Protein AF-A0A7K2PA03-F1 (afdb_monomer_lite)

pLDDT: mean 88.47, std 11.34, range [40.16, 98.31]

Secondary structure (DSSP, 8-state):
--HHHHHHHHHHHHHHHHTT-GGGS--PPPPP-HHHHHHHHHT--TTSHHHHHHHHHHHHHHHHT--HHHHHT--GGG-EEETTEEE-----PPPPP---

Sequence (100 aa):
NMRGARAVLNAYKDRLAVDKEAAAQARQATAALPPQIRAMLAGVDRSTLAGKRNAALILLGFATAARVSELVALDVATVQEAEHGYDVTLYRKKVRKHTP

Foldseek 3Di:
DCPVVVVVVVVVLVVCVVVVPPVNDDDDDDDDDPVNLVVVLVPADPVDPVSVVVNCCSVVCNVVVDDPVQSVVWDPVPWDADPVGIDTDRDDDDDDPPDD

Radius of gyration: 18.67 Å; chains: 1; bounding box: 45×39×47 Å

Structure (mmCIF, N/CA/C/O backbone):
data_AF-A0A7K2PA03-F1
#
_entry.id   AF-A0A7K2PA03-F1
#
loop_
_atom_site.group_PDB
_atom_site.id
_atom_site.type_symbol
_atom_site.label_atom_id
_atom_site.label_alt_id
_atom_site.label_comp_id
_atom_site.label_asym_id
_atom_site.label_entity_id
_atom_site.label_seq_id
_atom_site.pdbx_PDB_ins_code
_atom_site.Cartn_x
_atom_site.Cartn_y
_atom_site.Cartn_z
_atom_site.occupancy
_atom_site.B_iso_or_equiv
_atom_site.auth_seq_id
_atom_site.auth_comp_id
_atom_site.auth_asym_id
_atom_site.auth_atom_id
_atom_site.pdbx_PDB_model_num
ATOM 1 N N . ASN A 1 1 ? 7.887 -26.312 -16.669 1.00 59.59 1 ASN A N 1
ATOM 2 C CA . ASN A 1 1 ? 9.266 -25.859 -16.370 1.00 59.59 1 ASN A CA 1
ATOM 3 C C . ASN A 1 1 ? 9.427 -24.392 -16.800 1.00 59.59 1 ASN A C 1
ATOM 5 O O . ASN A 1 1 ? 9.802 -24.124 -17.930 1.00 59.59 1 ASN A O 1
ATOM 9 N N . MET A 1 2 ? 9.072 -23.430 -15.935 1.00 68.44 2 MET A N 1
ATOM 10 C CA . MET A 1 2 ? 9.005 -21.983 -16.262 1.00 68.44 2 MET A CA 1
ATOM 11 C C . MET A 1 2 ? 10.369 -21.267 -16.261 1.00 68.44 2 MET A C 1
ATOM 13 O O . MET A 1 2 ? 10.452 -20.090 -16.612 1.00 68.44 2 MET A O 1
ATOM 17 N N . ARG A 1 3 ? 11.444 -21.954 -15.847 1.00 78.00 3 ARG A N 1
ATOM 18 C CA . ARG A 1 3 ? 12.777 -21.348 -15.705 1.00 78.00 3 ARG A CA 1
ATOM 19 C C . ARG A 1 3 ? 13.389 -20.979 -17.059 1.00 78.00 3 ARG A C 1
ATOM 21 O O . ARG A 1 3 ? 13.933 -19.888 -17.175 1.00 78.00 3 ARG A O 1
ATOM 28 N N . GLY A 1 4 ? 13.223 -21.827 -18.079 1.00 87.81 4 GLY A N 1
ATOM 29 C CA . GLY A 1 4 ? 13.718 -21.557 -19.437 1.00 87.81 4 GLY A CA 1
ATOM 30 C C . GLY A 1 4 ? 13.058 -20.331 -20.076 1.00 87.81 4 GLY A C 1
ATOM 31 O O . GLY A 1 4 ? 13.748 -19.424 -20.525 1.00 87.81 4 GLY A O 1
ATOM 32 N N . ALA A 1 5 ? 11.725 -20.240 -20.019 1.00 89.88 5 ALA A N 1
ATOM 33 C CA . ALA A 1 5 ? 10.989 -19.092 -20.559 1.00 89.88 5 ALA A CA 1
ATOM 34 C C . ALA A 1 5 ? 11.366 -17.771 -19.862 1.00 89.88 5 ALA A C 1
ATOM 36 O O . ALA A 1 5 ? 11.562 -16.747 -20.513 1.00 89.88 5 ALA A O 1
ATOM 37 N N . ARG A 1 6 ? 11.524 -17.792 -18.531 1.00 88.94 6 ARG A N 1
ATOM 38 C CA . ARG A 1 6 ? 11.951 -16.612 -17.762 1.00 88.94 6 ARG A CA 1
ATOM 39 C C . ARG A 1 6 ? 13.377 -16.180 -18.119 1.00 88.94 6 ARG A C 1
ATOM 41 O O . ARG A 1 6 ? 13.628 -14.983 -18.199 1.00 88.94 6 ARG A O 1
ATOM 48 N N . ALA A 1 7 ? 14.282 -17.135 -18.347 1.00 91.62 7 ALA A N 1
ATOM 49 C CA . ALA A 1 7 ? 15.656 -16.851 -18.755 1.00 91.62 7 ALA A CA 1
ATOM 50 C C . ALA A 1 7 ? 15.704 -16.138 -20.115 1.00 91.62 7 ALA A C 1
ATOM 52 O O . ALA A 1 7 ? 16.383 -15.123 -20.237 1.00 91.62 7 ALA A O 1
ATOM 53 N N . VAL A 1 8 ? 14.912 -16.598 -21.092 1.00 94.50 8 VAL A N 1
ATOM 54 C CA . VAL A 1 8 ? 14.795 -15.945 -22.409 1.00 94.50 8 VAL A CA 1
ATOM 55 C C . VAL A 1 8 ? 14.276 -14.510 -22.276 1.00 94.50 8 VAL A C 1
ATOM 57 O O . VAL A 1 8 ? 14.855 -13.593 -22.853 1.00 94.50 8 VAL A O 1
ATOM 60 N N . LEU A 1 9 ? 13.226 -14.289 -21.476 1.00 92.94 9 LEU A N 1
ATOM 61 C CA . LEU A 1 9 ? 12.673 -12.946 -21.256 1.00 92.94 9 LEU A CA 1
ATOM 62 C C . LEU A 1 9 ? 13.658 -11.999 -20.560 1.00 92.94 9 LEU A C 1
ATOM 64 O O . LEU A 1 9 ? 13.679 -10.812 -20.877 1.00 92.94 9 LEU A O 1
ATOM 68 N N . ASN A 1 10 ? 14.451 -12.499 -19.611 1.00 91.06 10 ASN A N 1
ATOM 69 C CA . ASN A 1 10 ? 15.471 -11.695 -18.940 1.00 91.06 10 ASN A CA 1
ATOM 70 C C . ASN A 1 10 ? 16.602 -11.329 -19.908 1.00 91.06 10 ASN A C 1
ATOM 72 O O . ASN A 1 10 ? 16.878 -10.148 -20.063 1.00 91.06 10 ASN A O 1
ATOM 76 N N . ALA A 1 11 ? 17.150 -12.302 -20.643 1.00 91.81 11 ALA A N 1
ATOM 77 C CA . ALA A 1 11 ? 18.195 -12.052 -21.637 1.00 91.81 11 ALA A CA 1
ATOM 78 C C . ALA A 1 11 ? 17.740 -11.070 -22.732 1.00 91.81 11 ALA A C 1
ATOM 80 O O . ALA A 1 11 ? 18.515 -10.232 -23.186 1.00 91.81 11 ALA A O 1
ATOM 81 N N . TYR A 1 12 ? 16.468 -11.143 -23.139 1.00 93.44 12 TYR A N 1
ATOM 82 C CA . TYR A 1 12 ? 15.883 -10.172 -24.061 1.00 93.44 12 TYR A CA 1
ATOM 83 C C . TYR A 1 12 ? 15.845 -8.760 -23.459 1.00 93.44 12 TYR A C 1
ATOM 85 O O . TYR A 1 12 ? 16.289 -7.816 -24.102 1.00 93.44 12 TYR A O 1
ATOM 93 N N . LYS A 1 13 ? 15.378 -8.605 -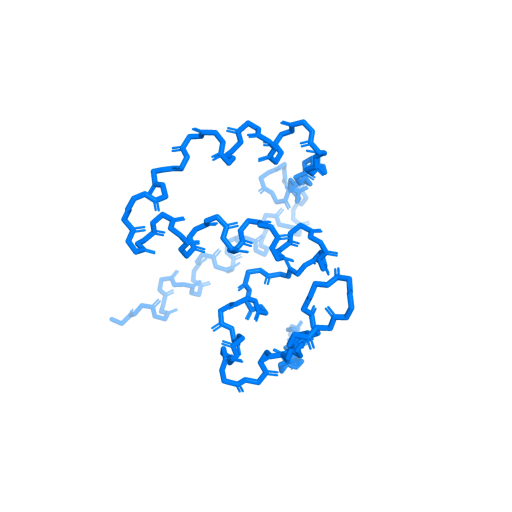22.213 1.00 88.94 13 LYS A N 1
ATOM 94 C CA . LYS A 1 13 ? 15.389 -7.306 -21.518 1.00 88.94 13 LYS A CA 1
ATOM 95 C C . LYS A 1 13 ? 16.799 -6.749 -21.333 1.00 88.94 13 LYS A C 1
ATOM 97 O O . LYS A 1 13 ? 16.983 -5.546 -21.489 1.00 88.94 13 LYS A O 1
ATOM 102 N N . ASP A 1 14 ? 17.766 -7.609 -21.025 1.00 91.19 14 ASP A N 1
ATOM 103 C CA . ASP A 1 14 ? 19.167 -7.217 -20.869 1.00 91.19 14 ASP A CA 1
ATOM 104 C C . ASP A 1 14 ? 19.731 -6.696 -22.195 1.00 91.19 14 ASP A C 1
ATOM 106 O O . ASP A 1 14 ? 20.368 -5.645 -22.216 1.00 91.19 14 ASP A O 1
ATOM 110 N N . ARG A 1 15 ? 19.413 -7.361 -23.315 1.00 94.06 15 ARG A N 1
ATOM 111 C CA . ARG A 1 15 ? 19.767 -6.883 -24.659 1.00 94.06 15 ARG A CA 1
ATOM 112 C C . ARG A 1 15 ? 19.171 -5.506 -24.947 1.00 94.06 15 ARG A C 1
ATOM 114 O O . ARG A 1 15 ? 19.918 -4.593 -25.272 1.00 94.06 15 ARG A O 1
ATOM 121 N N . LEU A 1 16 ? 17.862 -5.334 -24.741 1.00 93.56 16 LEU A N 1
ATOM 122 C CA . LEU A 1 16 ? 17.197 -4.038 -24.932 1.00 93.56 16 LEU A CA 1
ATOM 123 C C . LEU A 1 16 ? 17.861 -2.923 -24.103 1.00 93.56 16 LEU A C 1
ATOM 125 O O . LEU A 1 16 ? 17.921 -1.775 -24.540 1.00 93.56 16 LEU A O 1
ATOM 129 N N . ALA A 1 17 ? 18.348 -3.247 -22.900 1.00 88.50 17 ALA A N 1
ATOM 130 C CA . ALA A 1 17 ? 19.032 -2.295 -22.031 1.00 88.50 17 ALA A CA 1
ATOM 131 C C . ALA A 1 17 ? 20.441 -1.936 -22.530 1.00 88.50 17 ALA A C 1
ATOM 133 O O . ALA A 1 17 ? 20.814 -0.762 -22.473 1.00 88.50 17 ALA A O 1
ATOM 134 N N . VAL A 1 18 ? 21.206 -2.914 -23.034 1.00 92.19 18 VAL A N 1
ATOM 135 C CA . VAL A 1 18 ? 22.526 -2.693 -23.659 1.00 92.19 18 VAL A CA 1
ATOM 136 C C . VAL A 1 18 ? 22.393 -1.834 -24.915 1.00 92.19 18 VAL A C 1
ATOM 138 O O . VAL A 1 18 ? 23.129 -0.859 -25.070 1.00 92.19 18 VAL A O 1
ATOM 141 N N . ASP A 1 19 ? 21.395 -2.139 -25.741 1.00 94.69 19 ASP A N 1
ATOM 142 C CA . ASP A 1 19 ? 21.115 -1.447 -27.002 1.00 94.69 19 ASP A CA 1
ATOM 143 C C . ASP A 1 19 ? 20.424 -0.084 -26.785 1.00 94.69 19 ASP A C 1
ATOM 145 O O . ASP A 1 19 ? 20.184 0.663 -27.733 1.00 94.69 19 ASP A O 1
ATOM 149 N N . LYS A 1 20 ? 20.145 0.277 -25.520 1.00 89.06 20 LYS A N 1
ATOM 150 C CA . LYS A 1 20 ? 19.482 1.523 -25.092 1.00 89.06 20 LYS A CA 1
ATOM 151 C C . LYS A 1 20 ? 18.146 1.761 -25.797 1.00 89.06 20 LYS A C 1
ATOM 153 O O . LYS A 1 20 ? 17.765 2.902 -26.065 1.00 89.06 20 LYS A O 1
ATOM 158 N N . GLU A 1 21 ? 17.415 0.687 -26.070 1.00 93.12 21 GLU A N 1
ATOM 159 C CA . GLU A 1 21 ? 16.106 0.780 -26.696 1.00 93.12 21 GLU A CA 1
ATOM 160 C C . GLU A 1 21 ? 15.090 1.445 -25.760 1.00 93.12 21 GLU A C 1
ATOM 162 O O . GLU A 1 21 ? 15.089 1.230 -24.545 1.00 93.12 21 GLU A O 1
ATOM 167 N N . ALA A 1 22 ? 14.148 2.203 -26.329 1.00 87.50 22 ALA A N 1
ATOM 168 C CA . ALA A 1 22 ? 13.092 2.868 -25.561 1.00 87.50 22 ALA A CA 1
ATOM 169 C C 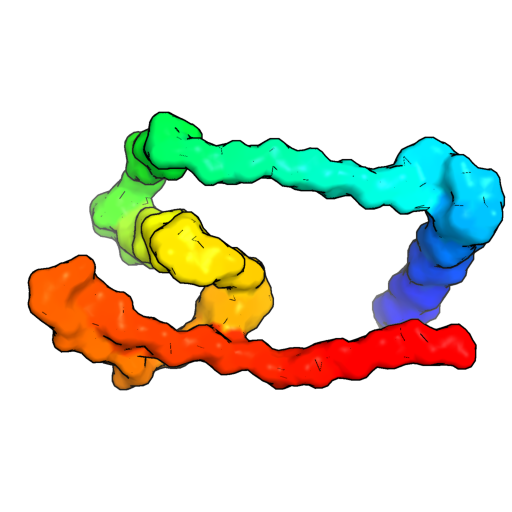. ALA A 1 22 ? 12.274 1.884 -24.698 1.00 87.50 22 ALA A C 1
ATOM 171 O O . ALA A 1 22 ? 11.806 2.233 -23.615 1.00 87.50 22 ALA A O 1
ATOM 172 N N . ALA A 1 23 ? 12.143 0.628 -25.139 1.00 86.81 23 ALA A N 1
ATOM 173 C CA . ALA A 1 23 ? 11.470 -0.435 -24.396 1.00 86.81 23 ALA A CA 1
ATOM 174 C C . ALA A 1 23 ? 12.181 -0.827 -23.082 1.00 86.81 23 ALA A C 1
ATOM 176 O O . ALA A 1 23 ? 11.528 -1.357 -22.179 1.00 86.81 23 ALA A O 1
ATOM 177 N N . ALA A 1 24 ? 13.485 -0.559 -22.953 1.00 86.50 24 ALA A N 1
ATOM 178 C CA . ALA A 1 24 ? 14.255 -0.781 -21.728 1.00 86.50 24 ALA A CA 1
ATOM 179 C C . ALA A 1 24 ? 14.245 0.420 -20.773 1.00 86.50 24 ALA A C 1
ATOM 181 O O . ALA A 1 24 ? 14.715 0.308 -19.637 1.00 86.50 24 ALA A O 1
ATOM 182 N N . GLN A 1 25 ? 13.703 1.566 -21.195 1.00 84.12 25 GLN A N 1
ATOM 183 C CA . GLN A 1 25 ? 13.645 2.744 -20.345 1.00 84.12 25 GLN A CA 1
ATOM 184 C C . GLN A 1 25 ? 12.709 2.490 -19.157 1.00 84.12 25 GLN A C 1
ATOM 186 O O . GLN A 1 25 ? 11.521 2.190 -19.309 1.00 84.12 25 GLN A O 1
ATOM 191 N N . ALA A 1 26 ? 13.251 2.617 -17.945 1.00 81.50 26 ALA A N 1
ATOM 192 C CA . ALA A 1 26 ? 12.470 2.473 -16.730 1.00 81.50 26 ALA A CA 1
ATOM 193 C C . ALA A 1 26 ? 11.384 3.557 -16.683 1.00 81.50 26 ALA A C 1
ATOM 195 O O . ALA A 1 26 ? 11.679 4.751 -16.611 1.00 81.50 26 ALA A O 1
ATOM 196 N N . ARG A 1 27 ? 10.114 3.140 -16.698 1.00 82.44 27 ARG A N 1
ATOM 197 C CA . ARG A 1 27 ? 8.991 4.051 -16.468 1.00 82.44 27 ARG A CA 1
ATOM 198 C C . ARG A 1 27 ? 8.943 4.395 -14.987 1.00 82.44 27 ARG A C 1
ATOM 200 O O . ARG A 1 27 ? 8.622 3.540 -14.162 1.00 82.44 27 ARG A O 1
ATOM 207 N N . GLN A 1 28 ? 9.271 5.638 -14.654 1.00 79.62 28 GLN A N 1
ATOM 208 C CA . GLN A 1 28 ? 9.051 6.147 -13.308 1.00 79.62 28 GLN A CA 1
ATOM 209 C C . GLN A 1 28 ? 7.554 6.366 -13.111 1.00 79.62 28 GLN A C 1
ATOM 211 O O . GLN A 1 28 ? 6.929 7.139 -13.835 1.00 79.62 28 GLN A O 1
ATOM 216 N N . ALA A 1 29 ? 6.975 5.653 -12.148 1.00 82.38 29 ALA A N 1
ATOM 217 C CA . ALA A 1 29 ? 5.616 5.935 -11.722 1.00 82.38 29 ALA A CA 1
ATOM 218 C C . ALA A 1 29 ? 5.570 7.334 -11.098 1.00 82.38 29 ALA A C 1
ATOM 220 O O . ALA A 1 29 ? 6.455 7.704 -10.324 1.00 82.38 29 ALA A O 1
ATOM 221 N N . THR A 1 30 ? 4.536 8.104 -11.425 1.00 87.94 30 THR A N 1
ATOM 222 C CA . THR A 1 30 ? 4.268 9.373 -10.748 1.00 87.94 30 THR A CA 1
ATOM 223 C C . THR A 1 30 ? 4.005 9.111 -9.268 1.00 87.94 30 THR A C 1
ATOM 225 O O . THR A 1 30 ? 3.373 8.115 -8.911 1.00 87.94 30 THR A O 1
ATOM 228 N N . ALA A 1 31 ? 4.493 10.001 -8.403 1.00 87.56 31 ALA A N 1
ATOM 229 C CA . ALA A 1 31 ? 4.250 9.900 -6.972 1.00 87.56 31 ALA A CA 1
ATOM 230 C C . ALA A 1 31 ? 2.743 9.930 -6.675 1.00 87.56 31 ALA A C 1
ATOM 232 O O . ALA A 1 31 ? 2.011 10.760 -7.220 1.00 87.56 31 ALA A O 1
ATOM 233 N N . ALA A 1 32 ? 2.299 9.037 -5.789 1.00 89.94 32 ALA A N 1
ATOM 234 C CA . ALA A 1 32 ? 0.943 9.080 -5.274 1.00 89.94 32 ALA A CA 1
ATOM 235 C C . ALA A 1 32 ? 0.793 10.279 -4.324 1.00 89.94 32 ALA A C 1
ATOM 237 O O . ALA A 1 32 ? 1.613 10.465 -3.429 1.00 89.94 32 ALA A O 1
ATOM 238 N N . LEU A 1 33 ? -0.249 11.086 -4.507 1.00 95.50 33 LEU A N 1
ATOM 239 C CA . LEU A 1 33 ? -0.555 12.252 -3.673 1.00 95.50 33 LEU A CA 1
ATOM 240 C C . LEU A 1 33 ? -1.792 11.995 -2.798 1.00 95.50 33 LEU A C 1
ATOM 242 O O . LEU A 1 33 ? -2.660 11.209 -3.191 1.00 95.50 33 LEU A O 1
ATOM 246 N N . PRO A 1 34 ? -1.964 12.708 -1.665 1.00 96.50 34 PRO A N 1
ATOM 247 C CA . PRO A 1 34 ? -3.121 12.521 -0.786 1.00 96.50 34 PRO A CA 1
ATOM 248 C C . PRO A 1 34 ? -4.498 12.538 -1.484 1.00 96.50 34 PRO A C 1
ATOM 250 O O . PRO A 1 34 ? -5.343 11.719 -1.118 1.00 96.50 34 PRO A O 1
ATOM 253 N N . PRO A 1 35 ? -4.767 13.386 -2.504 1.00 97.56 35 PRO A N 1
ATOM 254 C CA . PRO A 1 35 ? -6.029 13.326 -3.248 1.00 97.56 35 PRO A CA 1
ATOM 255 C C . PRO A 1 35 ? -6.252 11.995 -3.979 1.00 97.56 35 PRO A C 1
ATOM 257 O O . PRO A 1 35 ? -7.369 11.484 -3.994 1.00 97.56 35 PRO A O 1
ATOM 260 N N . GLN A 1 36 ? -5.196 11.404 -4.540 1.00 96.38 36 GLN A N 1
ATOM 261 C CA . GLN A 1 36 ? -5.276 10.122 -5.245 1.00 96.38 36 GLN A CA 1
ATOM 262 C C . GLN A 1 36 ? -5.523 8.978 -4.260 1.00 96.38 36 GLN A C 1
ATOM 264 O O . GLN A 1 36 ? -6.350 8.113 -4.530 1.00 96.38 36 GLN A O 1
ATOM 269 N N . ILE A 1 37 ? -4.887 9.014 -3.085 1.00 97.25 37 ILE A N 1
ATOM 270 C CA . ILE A 1 37 ? -5.143 8.042 -2.012 1.00 97.25 37 ILE A CA 1
ATOM 271 C C . ILE A 1 37 ? -6.599 8.117 -1.549 1.00 97.25 37 ILE A C 1
ATOM 273 O O . ILE A 1 37 ? -7.263 7.088 -1.436 1.00 97.25 37 ILE A O 1
ATOM 277 N N . ARG A 1 38 ? -7.136 9.328 -1.350 1.00 97.88 38 ARG A N 1
ATOM 278 C CA . ARG A 1 38 ? -8.557 9.521 -1.019 1.00 97.88 38 ARG A CA 1
ATOM 279 C C . ARG A 1 38 ? -9.482 8.954 -2.098 1.00 97.88 38 ARG A C 1
ATOM 281 O O . ARG A 1 38 ? -10.435 8.261 -1.755 1.00 97.88 38 ARG A O 1
ATOM 288 N N . ALA A 1 39 ? -9.179 9.188 -3.375 1.00 97.50 39 ALA A N 1
ATOM 289 C CA . ALA A 1 39 ? -9.956 8.643 -4.489 1.00 97.50 39 ALA A CA 1
ATOM 290 C C . ALA A 1 39 ? -9.920 7.104 -4.534 1.00 97.50 39 ALA A C 1
ATOM 292 O O . ALA A 1 39 ? -10.965 6.474 -4.674 1.00 97.50 39 ALA A O 1
ATOM 293 N N . MET A 1 40 ? -8.746 6.488 -4.340 1.00 96.94 40 MET A N 1
ATOM 294 C CA . MET A 1 40 ? -8.619 5.025 -4.254 1.00 96.94 40 MET A CA 1
ATOM 295 C C . MET A 1 40 ? -9.468 4.467 -3.111 1.00 96.94 40 MET A C 1
ATOM 297 O O . MET A 1 40 ? -10.209 3.507 -3.291 1.00 96.94 40 MET A O 1
ATOM 301 N N . LEU A 1 41 ? -9.388 5.097 -1.940 1.00 98.12 41 LEU A N 1
ATOM 302 C CA . LEU A 1 41 ? -10.102 4.683 -0.739 1.00 98.12 41 LEU A CA 1
ATOM 303 C C . LEU A 1 41 ? -11.624 4.823 -0.846 1.00 98.12 41 LEU A C 1
ATOM 305 O O . LEU A 1 41 ? -12.324 4.033 -0.216 1.00 98.12 41 LEU A O 1
ATOM 309 N N . ALA A 1 42 ? -12.122 5.792 -1.617 1.00 98.00 42 ALA A N 1
ATOM 310 C CA . ALA A 1 42 ? -13.551 5.972 -1.874 1.00 98.00 42 ALA A CA 1
ATOM 311 C C . ALA A 1 42 ? -14.153 4.822 -2.702 1.00 98.00 42 ALA A C 1
ATOM 313 O O . ALA A 1 42 ? -15.330 4.514 -2.550 1.00 98.00 42 ALA A O 1
ATOM 314 N N . GLY A 1 43 ? -13.347 4.161 -3.540 1.00 97.19 43 GLY A N 1
ATOM 315 C CA . GLY A 1 43 ? -13.773 3.009 -4.341 1.00 97.19 43 GLY A CA 1
ATOM 316 C C . GLY A 1 43 ? -13.699 1.658 -3.620 1.00 97.19 43 GLY A C 1
ATOM 317 O O . GLY A 1 43 ? -14.026 0.634 -4.217 1.00 97.19 43 GLY A O 1
ATOM 318 N N . VAL A 1 44 ? -13.240 1.615 -2.365 1.00 98.19 44 VAL A N 1
ATOM 319 C CA . VAL A 1 44 ? -13.075 0.364 -1.610 1.00 98.19 44 VAL A CA 1
ATOM 320 C C . VAL A 1 44 ? -14.311 0.090 -0.754 1.00 98.19 44 VAL A C 1
ATOM 322 O O . VAL A 1 44 ? -14.580 0.821 0.197 1.00 98.19 44 VAL A O 1
ATOM 325 N N . ASP A 1 45 ? -15.009 -1.018 -1.017 1.00 97.81 45 ASP A N 1
ATOM 326 C CA . ASP A 1 45 ? -16.101 -1.493 -0.158 1.00 97.81 45 ASP A CA 1
ATOM 327 C C . ASP A 1 45 ? -15.570 -2.079 1.162 1.00 97.81 45 ASP A C 1
ATOM 329 O O . ASP A 1 45 ? -15.197 -3.252 1.259 1.00 97.81 45 ASP A O 1
ATOM 333 N N . ARG A 1 46 ? -15.570 -1.252 2.210 1.00 98.00 46 ARG A N 1
ATOM 334 C CA . ARG A 1 46 ? -15.093 -1.608 3.557 1.00 98.00 46 ARG A CA 1
ATOM 335 C C . ARG A 1 46 ? -16.097 -2.412 4.386 1.00 98.00 46 ARG A C 1
ATOM 337 O O . ARG A 1 46 ? -15.787 -2.724 5.538 1.00 98.00 46 ARG A O 1
ATOM 344 N N . SER A 1 47 ? -17.266 -2.760 3.848 1.00 97.94 47 SER A N 1
ATOM 345 C C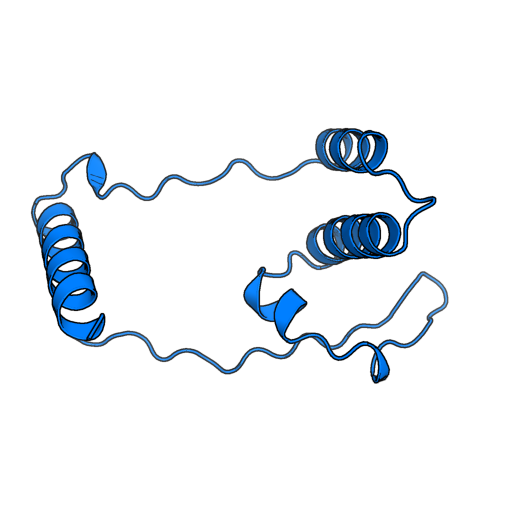A . SER A 1 47 ? -18.168 -3.713 4.505 1.00 97.94 47 SER A CA 1
ATOM 346 C C . SER A 1 47 ? -17.589 -5.137 4.465 1.00 97.94 47 SER A C 1
ATOM 348 O O . SER A 1 47 ? -17.768 -5.915 5.402 1.00 97.94 47 SER A O 1
ATOM 350 N N . THR A 1 48 ? -16.794 -5.447 3.434 1.00 98.31 48 THR A N 1
ATOM 351 C CA . THR A 1 48 ? -16.125 -6.742 3.261 1.00 98.31 48 THR A CA 1
ATOM 352 C C . THR A 1 48 ? -14.772 -6.803 3.972 1.00 98.31 48 THR A C 1
ATOM 354 O O . THR A 1 48 ? -14.052 -5.808 4.098 1.00 98.31 48 THR A O 1
ATOM 357 N N . LEU A 1 49 ? -14.357 -8.008 4.376 1.00 97.94 49 LEU A N 1
ATOM 358 C CA . LEU A 1 49 ? -13.018 -8.231 4.934 1.00 97.94 49 LEU A CA 1
ATOM 359 C C . LEU A 1 49 ? -11.911 -7.870 3.928 1.00 97.94 49 LEU A C 1
ATOM 361 O O . LEU A 1 49 ? -10.917 -7.236 4.286 1.00 97.94 49 LEU A O 1
ATOM 365 N N . ALA A 1 50 ? -12.102 -8.228 2.655 1.00 97.56 50 ALA A N 1
ATOM 366 C CA . ALA A 1 50 ? -11.156 -7.919 1.587 1.00 97.56 50 ALA A CA 1
ATOM 367 C C . ALA A 1 50 ? -10.990 -6.406 1.390 1.00 97.56 50 ALA A C 1
ATOM 369 O O . ALA A 1 50 ? -9.865 -5.930 1.232 1.00 97.56 50 ALA A O 1
ATOM 370 N N . GLY A 1 51 ? -12.079 -5.641 1.448 1.00 98.12 51 GLY A N 1
ATOM 371 C CA . GLY A 1 51 ? -12.014 -4.190 1.340 1.00 98.12 51 GLY A CA 1
ATOM 372 C C . GLY A 1 51 ? -11.352 -3.531 2.545 1.00 98.12 51 GLY A C 1
ATOM 373 O O . GLY A 1 51 ? -10.503 -2.662 2.356 1.00 98.12 51 GLY A O 1
ATOM 374 N N . LYS A 1 52 ? -11.627 -3.991 3.774 1.00 97.62 52 LYS A N 1
ATOM 375 C CA . LYS A 1 52 ? -10.898 -3.521 4.972 1.00 97.62 52 LYS A CA 1
ATOM 376 C C . LYS A 1 52 ? -9.390 -3.742 4.833 1.00 97.62 52 LYS A C 1
ATOM 378 O O . LYS A 1 52 ? -8.617 -2.807 5.030 1.00 97.62 52 LYS A O 1
ATOM 383 N N . ARG A 1 53 ? -8.976 -4.938 4.395 1.00 95.81 53 ARG A N 1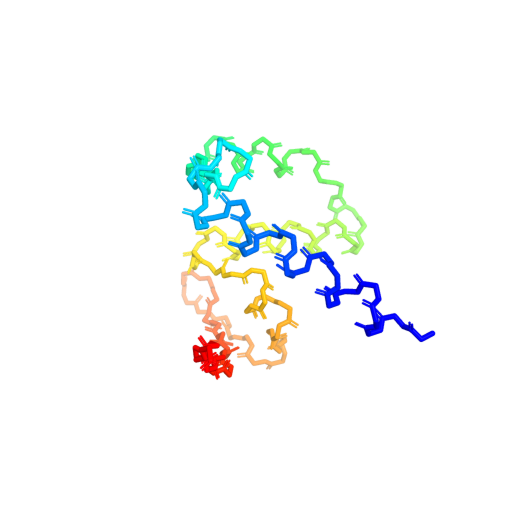
ATOM 384 C CA . ARG A 1 53 ? -7.567 -5.248 4.101 1.00 95.81 53 ARG A CA 1
ATOM 385 C C . ARG A 1 53 ? -6.994 -4.319 3.029 1.00 95.81 53 ARG A C 1
ATOM 387 O O . ARG A 1 53 ? -5.911 -3.780 3.213 1.00 95.81 53 ARG A O 1
ATOM 394 N N . ASN A 1 54 ? -7.693 -4.127 1.912 1.00 97.25 54 ASN A N 1
ATOM 395 C CA . ASN A 1 54 ? -7.201 -3.285 0.818 1.00 97.25 54 ASN A CA 1
ATOM 396 C C . ASN A 1 54 ? -7.038 -1.823 1.260 1.00 97.25 54 ASN A C 1
ATOM 398 O O . ASN A 1 54 ? -6.023 -1.205 0.948 1.00 97.25 54 ASN A O 1
ATOM 402 N N . ALA A 1 55 ? -7.995 -1.289 2.023 1.00 97.62 55 ALA A N 1
ATOM 403 C CA . ALA A 1 55 ? -7.897 0.051 2.592 1.00 97.62 55 ALA A CA 1
ATOM 404 C C . ALA A 1 55 ? -6.693 0.175 3.540 1.00 97.62 55 ALA A C 1
ATOM 406 O O . ALA A 1 55 ? -5.934 1.136 3.426 1.00 97.62 55 ALA A O 1
ATOM 407 N N . ALA A 1 56 ? -6.482 -0.815 4.414 1.00 94.88 56 ALA A N 1
ATOM 408 C CA . ALA A 1 56 ? -5.325 -0.858 5.304 1.00 94.88 56 ALA A CA 1
ATOM 409 C C . ALA A 1 56 ? -4.000 -0.904 4.525 1.00 94.88 56 ALA A C 1
ATOM 411 O O . ALA A 1 56 ? -3.097 -0.132 4.825 1.00 94.88 56 ALA A O 1
ATOM 412 N N . LEU A 1 57 ? -3.895 -1.734 3.481 1.00 94.88 57 LEU A N 1
ATOM 413 C CA . LEU A 1 57 ? -2.693 -1.822 2.641 1.00 94.88 57 LEU A CA 1
ATOM 414 C C . LEU A 1 57 ? -2.392 -0.511 1.900 1.00 94.88 57 LEU A C 1
ATOM 416 O O . LEU A 1 57 ? -1.231 -0.115 1.822 1.00 94.88 57 LEU A O 1
ATOM 420 N N . ILE A 1 58 ? -3.419 0.169 1.378 1.00 95.94 58 ILE A N 1
ATOM 421 C CA . ILE A 1 58 ? -3.268 1.475 0.716 1.00 95.94 58 ILE A CA 1
ATOM 422 C C . ILE A 1 58 ? -2.750 2.517 1.711 1.00 95.94 58 ILE A C 1
ATOM 424 O O . ILE A 1 58 ? -1.773 3.208 1.424 1.00 95.94 58 ILE A O 1
ATOM 428 N N . LEU A 1 59 ? -3.393 2.622 2.877 1.00 95.25 59 LEU A N 1
ATOM 429 C CA . LEU A 1 59 ? -3.028 3.595 3.906 1.00 95.25 59 LEU A CA 1
ATOM 430 C C . LEU A 1 59 ? -1.627 3.331 4.456 1.00 95.25 59 LEU A C 1
ATOM 432 O O . LEU A 1 59 ? -0.806 4.245 4.490 1.00 95.25 59 LEU A O 1
ATOM 436 N N . LEU A 1 60 ? -1.336 2.082 4.824 1.00 93.81 60 LEU A N 1
ATOM 437 C CA . LEU A 1 60 ? -0.048 1.699 5.389 1.00 93.81 60 LEU A CA 1
ATOM 438 C C . LEU A 1 60 ? 1.082 1.881 4.377 1.00 93.81 60 LEU A C 1
ATOM 440 O O . LEU A 1 60 ? 2.112 2.468 4.704 1.00 93.81 60 LEU A O 1
ATOM 444 N N . GLY A 1 61 ? 0.879 1.430 3.135 1.00 93.56 61 GLY A N 1
ATOM 445 C CA . GLY A 1 61 ? 1.853 1.588 2.059 1.00 93.56 61 GLY A CA 1
ATOM 446 C C . GLY A 1 61 ? 2.163 3.051 1.757 1.00 93.56 61 GLY A C 1
ATOM 447 O O . GLY A 1 61 ? 3.325 3.398 1.557 1.00 93.56 61 GLY A O 1
ATOM 448 N N . PHE A 1 62 ? 1.147 3.918 1.781 1.00 94.81 62 PHE A N 1
ATOM 449 C CA . PHE A 1 62 ? 1.333 5.354 1.594 1.00 94.81 62 PHE A CA 1
ATOM 450 C C . PHE A 1 62 ? 2.059 6.010 2.777 1.00 94.81 62 PHE A C 1
ATOM 452 O O . PHE A 1 62 ? 3.038 6.719 2.562 1.00 94.81 62 PHE A O 1
ATOM 459 N N . ALA A 1 63 ? 1.626 5.746 4.014 1.00 92.94 63 ALA A N 1
ATOM 460 C CA . ALA A 1 63 ? 2.191 6.365 5.217 1.00 92.94 63 ALA A CA 1
ATOM 461 C C . ALA A 1 63 ? 3.662 5.986 5.459 1.00 92.94 63 ALA A C 1
ATOM 463 O O . ALA A 1 63 ? 4.433 6.791 5.973 1.00 92.94 63 ALA A O 1
ATOM 464 N N . THR A 1 64 ? 4.056 4.772 5.068 1.00 91.38 64 THR A N 1
ATOM 465 C CA . THR A 1 64 ? 5.412 4.239 5.290 1.00 91.38 64 THR A CA 1
ATOM 466 C C . THR A 1 64 ? 6.300 4.274 4.043 1.00 91.38 64 THR A C 1
ATOM 468 O O . THR A 1 64 ? 7.467 3.892 4.114 1.00 91.38 64 THR A O 1
ATOM 471 N N . ALA A 1 65 ? 5.761 4.691 2.889 1.00 91.94 65 ALA A N 1
ATOM 472 C CA . ALA A 1 65 ? 6.401 4.549 1.576 1.00 91.94 65 ALA A CA 1
ATOM 473 C C . ALA A 1 65 ? 6.907 3.113 1.293 1.00 91.94 65 ALA A C 1
ATOM 475 O O . ALA A 1 65 ? 7.928 2.910 0.624 1.00 91.94 65 ALA A O 1
ATOM 476 N N . ALA A 1 66 ? 6.197 2.108 1.815 1.00 89.88 66 ALA A N 1
ATOM 477 C CA . ALA A 1 66 ? 6.603 0.713 1.738 1.00 89.88 66 ALA A CA 1
A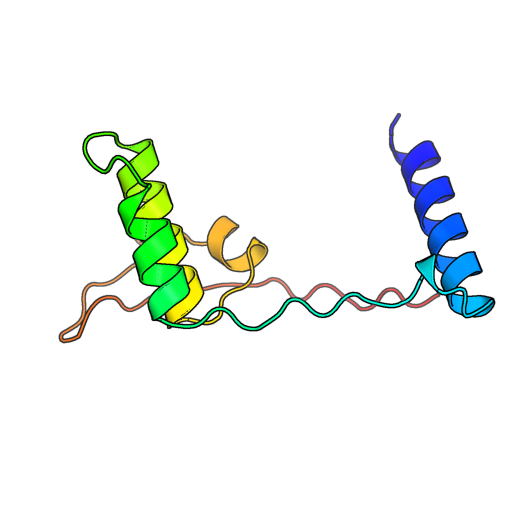TOM 478 C C . ALA A 1 66 ? 6.493 0.139 0.325 1.00 89.88 66 ALA A C 1
ATOM 480 O O . ALA A 1 66 ? 5.585 0.433 -0.460 1.00 89.88 66 ALA A O 1
ATOM 481 N N . ARG A 1 67 ? 7.401 -0.782 0.020 1.00 87.88 67 ARG A N 1
ATOM 482 C CA . ARG A 1 67 ? 7.341 -1.613 -1.182 1.00 87.88 67 ARG A CA 1
ATOM 483 C C . ARG A 1 67 ? 6.279 -2.690 -1.004 1.00 87.88 67 ARG A C 1
ATOM 485 O O . ARG A 1 67 ? 6.086 -3.223 0.084 1.00 87.88 67 ARG A O 1
ATOM 492 N N . VAL A 1 68 ? 5.694 -3.138 -2.113 1.00 89.44 68 VAL A N 1
ATOM 493 C CA . VAL A 1 68 ? 4.742 -4.266 -2.113 1.00 89.44 68 VAL A CA 1
ATOM 494 C C . VAL A 1 68 ? 5.322 -5.500 -1.412 1.00 89.44 68 VAL A C 1
ATOM 496 O O . VAL A 1 68 ? 4.630 -6.149 -0.641 1.00 89.44 68 VAL A O 1
ATOM 499 N N . SER A 1 69 ? 6.608 -5.803 -1.615 1.00 88.56 69 SER A N 1
ATOM 500 C CA . SER A 1 69 ? 7.264 -6.942 -0.958 1.00 88.56 69 SER A CA 1
ATOM 501 C C . SER A 1 69 ? 7.385 -6.802 0.560 1.00 88.56 69 SER A C 1
ATOM 503 O O . SER A 1 69 ? 7.457 -7.812 1.245 1.00 88.56 69 SER A O 1
ATOM 505 N N . GLU A 1 70 ? 7.462 -5.574 1.072 1.00 91.00 70 GLU A N 1
ATOM 506 C CA . GLU A 1 70 ? 7.518 -5.300 2.512 1.00 91.00 70 GLU A CA 1
ATOM 507 C C . GLU A 1 70 ? 6.126 -5.474 3.126 1.00 91.00 70 GLU A C 1
ATOM 509 O O . GLU A 1 70 ? 5.991 -6.165 4.127 1.00 91.00 70 GLU A O 1
ATOM 514 N N . LEU A 1 71 ? 5.081 -4.965 2.466 1.00 92.00 71 LEU A N 1
ATOM 515 C CA . LEU A 1 71 ? 3.692 -5.171 2.894 1.00 92.00 71 LEU A CA 1
ATOM 516 C C . LEU A 1 71 ? 3.272 -6.648 2.861 1.00 92.00 71 LEU A C 1
ATOM 518 O O . LEU A 1 71 ? 2.541 -7.097 3.732 1.00 92.00 71 LEU A O 1
ATOM 522 N N . VAL A 1 72 ? 3.739 -7.413 1.870 1.00 91.06 72 VAL A N 1
ATOM 523 C CA . VAL A 1 72 ? 3.485 -8.864 1.785 1.00 91.06 72 VAL A CA 1
ATOM 524 C C . VAL A 1 72 ? 4.186 -9.636 2.907 1.00 91.06 72 VAL A C 1
ATOM 526 O O . VAL A 1 72 ? 3.699 -10.687 3.311 1.00 91.06 72 VAL A O 1
ATOM 529 N N . ALA A 1 73 ? 5.323 -9.137 3.395 1.00 88.94 73 ALA A N 1
ATOM 530 C CA . ALA A 1 73 ? 6.088 -9.756 4.474 1.00 88.94 73 ALA A CA 1
ATOM 531 C C . ALA A 1 73 ? 5.678 -9.267 5.875 1.00 88.94 73 ALA A C 1
ATOM 533 O O . ALA A 1 73 ? 6.249 -9.738 6.856 1.00 88.94 73 ALA A O 1
ATOM 534 N N . LEU A 1 74 ? 4.734 -8.323 5.973 1.00 90.88 74 LEU A N 1
ATOM 535 C CA . LEU A 1 74 ? 4.246 -7.798 7.244 1.00 90.88 74 LEU A CA 1
ATOM 536 C C . LEU A 1 74 ? 3.561 -8.908 8.048 1.00 90.88 74 LEU A C 1
ATOM 538 O O . LEU A 1 74 ? 2.615 -9.538 7.573 1.00 90.88 74 LEU A O 1
ATOM 542 N N . ASP A 1 75 ? 3.995 -9.073 9.293 1.00 90.94 75 ASP A N 1
ATOM 543 C CA . ASP A 1 75 ? 3.296 -9.889 10.276 1.00 90.94 75 ASP A CA 1
ATOM 544 C C . ASP A 1 75 ? 2.350 -9.008 11.100 1.00 90.94 75 ASP A C 1
ATOM 546 O O . ASP A 1 75 ? 2.785 -8.179 11.904 1.00 90.94 75 ASP A O 1
ATOM 550 N N . VAL A 1 76 ? 1.043 -9.198 10.903 1.00 89.81 76 VAL A N 1
ATOM 551 C CA . VAL A 1 76 ? -0.010 -8.437 11.594 1.00 89.81 76 VAL A CA 1
ATOM 552 C C . VAL A 1 76 ? 0.063 -8.621 13.113 1.00 89.81 76 VAL A C 1
ATOM 554 O O . VAL A 1 76 ? -0.281 -7.694 13.839 1.00 89.81 76 VAL A O 1
ATOM 557 N N . ALA A 1 77 ? 0.562 -9.761 13.604 1.00 90.94 77 ALA A N 1
ATOM 558 C CA . ALA A 1 77 ? 0.708 -10.007 15.040 1.00 90.94 77 ALA A CA 1
ATOM 559 C C . ALA A 1 77 ? 1.759 -9.102 15.708 1.00 90.94 77 ALA A C 1
ATOM 561 O O . ALA A 1 77 ? 1.773 -8.978 16.930 1.00 90.94 77 ALA A O 1
ATOM 562 N N . THR A 1 78 ? 2.633 -8.467 14.919 1.00 89.12 78 THR A N 1
ATOM 563 C CA . THR A 1 78 ? 3.687 -7.567 15.417 1.00 89.12 78 THR A CA 1
ATOM 564 C C . THR A 1 78 ? 3.305 -6.088 15.370 1.00 89.12 78 THR A C 1
ATOM 566 O O . THR A 1 78 ? 4.092 -5.242 15.790 1.00 89.12 78 THR A O 1
ATOM 569 N N . VAL A 1 79 ? 2.116 -5.767 14.853 1.00 92.81 79 VAL A N 1
ATOM 570 C CA . VAL A 1 79 ? 1.606 -4.396 14.776 1.00 92.81 79 VAL A CA 1
ATOM 571 C C . VAL A 1 79 ? 1.158 -3.944 16.162 1.00 92.81 79 VAL A C 1
ATOM 573 O O . VAL A 1 79 ? 0.377 -4.635 16.815 1.00 92.81 79 VAL A O 1
ATOM 576 N N . GLN A 1 80 ? 1.634 -2.780 16.596 1.00 95.00 80 GLN A N 1
ATOM 577 C CA . GLN A 1 80 ? 1.294 -2.203 17.897 1.00 95.00 80 GLN A CA 1
ATOM 578 C C . GLN A 1 80 ? 0.525 -0.904 17.704 1.00 95.00 80 GLN A C 1
ATOM 580 O O . GLN A 1 80 ? 0.882 -0.091 16.857 1.00 95.00 80 GLN A O 1
ATOM 585 N N . GLU A 1 81 ? -0.545 -0.713 18.468 1.00 94.88 81 GLU A N 1
ATOM 586 C CA . GLU A 1 81 ? -1.253 0.565 18.504 1.00 94.88 81 GLU A CA 1
ATOM 587 C C . GLU A 1 81 ? -0.429 1.580 19.304 1.00 94.88 81 GLU A C 1
ATOM 589 O O . GLU A 1 81 ? 0.110 1.266 20.365 1.00 94.88 81 GLU A O 1
ATOM 594 N N . ALA A 1 82 ? -0.318 2.788 18.768 1.00 93.56 82 ALA A N 1
ATOM 595 C CA . ALA A 1 82 ? 0.431 3.901 19.328 1.00 93.56 82 ALA A CA 1
ATOM 596 C C . ALA A 1 82 ? -0.463 5.149 19.365 1.00 93.56 82 ALA A C 1
ATOM 598 O O . ALA A 1 82 ? -1.503 5.204 18.709 1.00 93.56 82 ALA A O 1
ATOM 599 N N . GLU A 1 83 ? -0.043 6.190 20.086 1.00 93.44 83 GLU A N 1
ATOM 600 C CA . GLU A 1 83 ? -0.840 7.413 20.295 1.00 93.44 83 GLU A CA 1
ATOM 601 C C . GLU A 1 83 ? -1.342 8.057 18.987 1.00 93.44 83 GLU A C 1
ATOM 603 O O . GLU A 1 83 ? -2.422 8.646 18.938 1.00 93.44 83 GLU A O 1
ATOM 608 N N . HIS A 1 84 ? -0.572 7.936 17.905 1.00 88.25 84 HIS A N 1
ATOM 609 C CA . HIS A 1 84 ? -0.882 8.544 16.609 1.00 88.25 84 HIS A CA 1
ATOM 610 C C . HIS A 1 84 ? -1.152 7.517 15.501 1.00 88.25 84 HIS A C 1
ATOM 612 O O . HIS A 1 84 ? -1.073 7.852 14.316 1.00 88.25 84 HIS A O 1
ATOM 618 N N . GLY A 1 85 ? -1.476 6.271 15.860 1.00 90.12 85 GLY A N 1
ATOM 619 C CA . GLY A 1 85 ? -1.829 5.227 14.901 1.00 90.12 85 GLY A CA 1
ATOM 620 C C . GLY A 1 85 ? -1.212 3.884 15.251 1.00 90.12 85 GLY A C 1
ATOM 621 O O . GLY A 1 85 ? -1.546 3.296 16.271 1.00 90.12 85 GLY A O 1
ATOM 622 N N . TYR A 1 86 ? -0.345 3.377 14.376 1.00 93.06 86 TYR A N 1
ATOM 623 C CA . TYR A 1 86 ? 0.258 2.059 14.540 1.00 93.06 86 TYR A CA 1
ATOM 624 C C . TYR A 1 86 ? 1.757 2.092 14.280 1.00 93.06 86 TYR A C 1
ATOM 626 O O . TYR A 1 86 ? 2.197 2.589 13.240 1.00 93.06 86 TYR A O 1
ATOM 634 N N . ASP A 1 87 ? 2.505 1.461 15.174 1.00 93.19 87 ASP A N 1
ATOM 635 C CA . ASP A 1 87 ? 3.893 1.099 14.949 1.00 93.19 87 ASP A CA 1
ATOM 636 C C . ASP A 1 87 ? 3.944 -0.248 14.225 1.00 93.19 87 ASP A C 1
ATOM 638 O O . ASP A 1 87 ? 3.373 -1.255 14.660 1.00 93.19 87 ASP A O 1
ATOM 642 N N . VAL A 1 88 ? 4.626 -0.263 13.078 1.00 91.31 88 VAL A N 1
ATOM 643 C CA . VAL A 1 88 ? 4.772 -1.454 12.237 1.00 91.31 88 VAL A CA 1
ATOM 644 C C . VAL A 1 88 ? 6.237 -1.743 11.953 1.00 91.31 88 VAL A C 1
ATOM 646 O O . VAL A 1 88 ? 7.012 -0.854 11.602 1.00 91.31 88 VAL A O 1
ATOM 649 N N . THR A 1 89 ? 6.614 -3.017 12.039 1.00 88.38 89 THR A N 1
ATOM 650 C CA . THR A 1 89 ? 7.948 -3.464 11.632 1.00 88.38 89 THR A CA 1
ATOM 651 C C . THR A 1 89 ? 7.870 -4.110 10.258 1.00 88.38 89 THR A C 1
ATOM 653 O O . THR A 1 89 ? 7.315 -5.193 10.085 1.00 88.38 89 THR A O 1
ATOM 656 N N . LEU A 1 90 ? 8.451 -3.446 9.260 1.00 84.56 90 LEU A N 1
ATOM 657 C CA . LEU A 1 90 ? 8.528 -3.956 7.896 1.00 84.56 90 LEU A CA 1
ATOM 658 C C . LEU A 1 90 ? 9.912 -4.548 7.646 1.00 84.56 90 LEU A C 1
ATOM 660 O O . LEU A 1 90 ? 10.900 -3.831 7.486 1.00 84.56 90 LEU A O 1
ATOM 664 N N . TYR A 1 91 ? 9.991 -5.876 7.607 1.00 74.38 91 TYR A N 1
ATOM 665 C CA . TYR A 1 91 ? 11.246 -6.557 7.327 1.00 74.38 91 TYR A CA 1
ATOM 666 C C . TYR A 1 91 ? 11.431 -6.793 5.828 1.00 74.38 91 TYR A C 1
ATOM 668 O O . TYR A 1 91 ? 10.564 -7.326 5.134 1.00 74.38 91 TYR A O 1
ATOM 676 N N . ARG A 1 92 ? 12.633 -6.487 5.334 1.00 70.75 92 ARG A N 1
ATOM 677 C CA . ARG A 1 92 ? 13.082 -6.905 4.007 1.00 70.75 92 ARG A CA 1
ATOM 678 C C . ARG A 1 92 ? 14.390 -7.672 4.116 1.00 70.75 92 ARG A C 1
ATOM 680 O O . ARG A 1 92 ? 15.425 -7.115 4.477 1.00 70.75 92 ARG A O 1
ATOM 687 N N . LYS A 1 93 ? 14.396 -8.920 3.645 1.00 66.56 93 LYS A N 1
ATOM 688 C CA . LYS A 1 93 ? 15.650 -9.616 3.339 1.00 66.56 93 LYS A CA 1
ATOM 689 C C . LYS A 1 93 ? 16.324 -8.914 2.155 1.00 66.56 93 LYS A C 1
ATOM 691 O O . LYS A 1 93 ? 15.737 -8.803 1.076 1.00 66.56 93 LYS A O 1
ATOM 696 N N . LYS A 1 94 ? 17.556 -8.430 2.341 1.00 67.12 94 LYS A N 1
ATOM 697 C CA . LYS A 1 94 ? 18.335 -7.770 1.280 1.00 67.12 94 LYS A CA 1
ATOM 698 C C . LYS A 1 94 ? 18.480 -8.714 0.083 1.00 67.12 94 LYS A C 1
ATOM 700 O O . LYS A 1 94 ? 19.101 -9.770 0.185 1.00 67.12 94 LYS A O 1
ATOM 705 N N . VAL A 1 95 ? 17.930 -8.317 -1.061 1.00 64.44 95 VAL A N 1
ATOM 706 C CA . VAL A 1 95 ? 18.163 -9.019 -2.327 1.00 64.44 95 VAL A CA 1
ATOM 707 C C . VAL A 1 95 ? 19.538 -8.583 -2.822 1.00 64.44 95 VAL A C 1
ATOM 709 O O . VAL A 1 9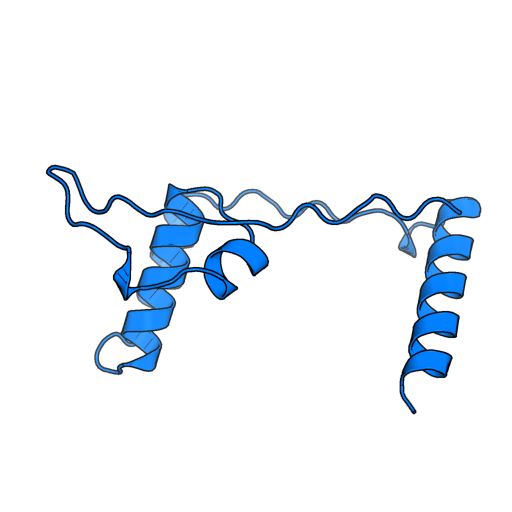5 ? 19.794 -7.384 -2.954 1.00 64.44 95 VAL A O 1
ATOM 712 N N . ARG A 1 96 ? 20.457 -9.535 -3.017 1.00 61.47 96 ARG A N 1
ATOM 713 C CA . ARG A 1 96 ? 21.786 -9.233 -3.565 1.00 61.47 96 ARG A CA 1
ATOM 714 C C . ARG A 1 96 ? 21.635 -8.702 -4.991 1.00 61.47 96 ARG A C 1
ATOM 716 O O . ARG A 1 96 ? 20.743 -9.133 -5.720 1.00 61.47 96 ARG A O 1
ATOM 723 N N . LYS A 1 97 ? 22.505 -7.762 -5.370 1.00 56.78 97 LYS A N 1
ATOM 724 C CA . LYS A 1 97 ? 22.613 -7.298 -6.756 1.00 56.78 97 LYS A CA 1
ATOM 725 C C . LYS A 1 97 ? 22.903 -8.526 -7.624 1.00 56.78 97 LYS A C 1
ATOM 727 O O . LYS A 1 97 ? 23.746 -9.337 -7.247 1.00 56.78 97 LYS A O 1
ATOM 732 N N . HIS A 1 98 ? 22.187 -8.677 -8.735 1.00 55.44 98 HIS A N 1
ATOM 733 C CA . HIS A 1 98 ? 22.623 -9.599 -9.772 1.00 55.44 98 HIS A CA 1
ATOM 734 C C . HIS A 1 98 ? 23.946 -9.045 -10.305 1.00 55.44 98 HIS A C 1
ATOM 736 O O . HIS A 1 98 ? 23.978 -7.949 -10.866 1.00 55.44 98 HIS A O 1
ATOM 742 N N . THR A 1 99 ? 25.036 -9.734 -9.986 1.00 40.16 99 THR A N 1
ATOM 743 C CA . THR A 1 99 ? 26.322 -9.526 -10.644 1.00 40.16 99 THR A CA 1
ATOM 744 C C . THR A 1 99 ? 26.273 -10.369 -11.919 1.00 40.16 99 THR A C 1
ATOM 746 O O . THR A 1 99 ? 25.891 -11.538 -11.793 1.00 40.16 99 THR A O 1
ATOM 749 N N . PRO A 1 100 ? 26.544 -9.783 -13.099 1.00 51.22 100 PRO A N 1
ATOM 750 C CA . PRO A 1 100 ? 26.602 -10.532 -14.352 1.00 51.22 100 PRO A CA 1
ATOM 751 C C . PRO A 1 100 ? 27.660 -11.639 -14.301 1.00 51.22 100 PRO A C 1
ATOM 753 O O . PRO A 1 100 ? 28.634 -11.489 -13.524 1.00 51.22 100 PRO A O 1
#